Protein AF-A0A023D1S1-F1 (afdb_monomer_lite)

pLDDT: mean 92.59, std 8.21, range [49.88, 97.69]

Secondary structure (DSSP, 8-state):
-HHHHHHHHHHHHHHHHHHHHHHHHHHHHHHHHHHHHHH--HHHHHHHHHHHHHHHHHHHHHHHHHHHHHHHHHHHHHHHHHHHHHHHHHHHHHHHHHHHHHHHHHHHHHHHHHHHHHHHTT-

Foldseek 3Di:
DVVLVVQLVVLVVQLVVLVVQLVVLVVVLVVLVVVLVVVPDPVSVVVNVVCVVVSVVSNVVSVVSNVVSVVSSVVSVVVVVVVVVVVVVVVVVVVVVVVVVVVVVVVVVVVVVVVVVVVVVPD

Organism: NCBI:txid1231351

Radius of gyration: 33.93 Å; chains: 1; bounding box: 68×19×104 Å

Sequence (123 aa):
MAEARKRLAQAAAHEREADAAVTQATAAMQHEYDYALKCDDDGAVEAFGRWLPIGRKAILAARDVARQTALDRTVAQVAFMEAQAALEVVETLMAQQREEARREEERREQQRLDDLWRKGGKA

Structure (mmCIF, N/CA/C/O backbone):
data_AF-A0A023D1S1-F1
#
_entry.id   AF-A0A023D1S1-F1
#
loop_
_atom_site.group_PDB
_atom_site.id
_atom_site.type_symbol
_atom_site.label_atom_id
_atom_site.label_alt_id
_atom_site.label_comp_id
_atom_site.label_asym_id
_atom_site.label_entity_id
_atom_site.label_seq_id
_atom_site.pdbx_PDB_ins_code
_atom_site.Cartn_x
_atom_site.Cartn_y
_atom_site.Cartn_z
_atom_site.occupancy
_atom_site.B_iso_or_equiv
_atom_site.auth_seq_id
_atom_site.auth_comp_id
_atom_site.auth_asym_id
_atom_site.auth_atom_id
_atom_site.pdbx_PDB_model_num
ATOM 1 N N . MET A 1 1 ? -7.494 -7.764 12.925 1.00 83.06 1 MET A N 1
ATOM 2 C CA . MET A 1 1 ? -6.456 -6.719 13.088 1.00 83.06 1 MET A CA 1
ATOM 3 C C . MET A 1 1 ? -5.071 -7.123 12.591 1.00 83.06 1 MET A C 1
ATOM 5 O O . MET A 1 1 ? -4.585 -6.476 11.672 1.00 83.06 1 MET A O 1
ATOM 9 N N . ALA A 1 2 ? -4.441 -8.182 13.120 1.00 89.06 2 ALA A N 1
ATOM 10 C CA . ALA A 1 2 ? -3.103 -8.606 12.671 1.00 89.06 2 ALA A CA 1
ATOM 11 C C . ALA A 1 2 ? -3.034 -8.912 11.159 1.00 89.06 2 ALA A C 1
ATOM 13 O O . ALA A 1 2 ? -2.118 -8.463 10.477 1.00 89.06 2 ALA A O 1
ATOM 14 N N . GLU A 1 3 ? -4.051 -9.593 10.628 1.00 90.00 3 GLU A N 1
ATOM 15 C CA . GLU A 1 3 ? -4.148 -9.920 9.201 1.00 90.00 3 GLU A CA 1
ATOM 16 C C . GLU A 1 3 ? -4.306 -8.674 8.309 1.00 90.00 3 GLU A C 1
ATOM 18 O O . GLU A 1 3 ? -3.605 -8.536 7.312 1.00 90.00 3 GLU A O 1
ATOM 23 N N . ALA A 1 4 ? -5.158 -7.715 8.692 1.00 90.06 4 ALA A N 1
ATOM 24 C CA . ALA A 1 4 ? -5.330 -6.464 7.945 1.00 90.06 4 ALA A CA 1
ATOM 25 C C . ALA A 1 4 ? -4.038 -5.626 7.927 1.00 90.06 4 ALA A C 1
ATOM 27 O O . ALA A 1 4 ? -3.636 -5.114 6.885 1.00 90.06 4 ALA A O 1
ATOM 28 N N . ARG A 1 5 ? -3.326 -5.564 9.062 1.00 92.75 5 ARG A N 1
ATOM 29 C CA . ARG A 1 5 ? -2.014 -4.906 9.157 1.00 92.75 5 ARG A CA 1
ATOM 30 C C . ARG A 1 5 ? -0.970 -5.583 8.268 1.00 92.75 5 ARG A C 1
ATOM 32 O O . ARG A 1 5 ? -0.195 -4.895 7.609 1.00 92.75 5 ARG A O 1
ATOM 39 N N . LYS A 1 6 ? -0.950 -6.920 8.241 1.00 94.38 6 LYS A N 1
ATOM 40 C CA . LYS A 1 6 ? -0.050 -7.699 7.384 1.00 94.38 6 LYS A CA 1
ATOM 41 C C . LYS A 1 6 ? -0.306 -7.406 5.905 1.00 94.38 6 LYS A C 1
ATOM 43 O O . LYS A 1 6 ? 0.646 -7.128 5.184 1.00 94.38 6 LYS A O 1
ATOM 48 N N . ARG A 1 7 ? -1.571 -7.401 5.473 1.00 93.00 7 ARG A N 1
ATOM 49 C CA . ARG A 1 7 ? -1.948 -7.084 4.084 1.00 93.00 7 ARG A CA 1
ATOM 50 C C . ARG A 1 7 ? -1.555 -5.667 3.683 1.00 93.00 7 ARG A C 1
ATOM 52 O O . ARG A 1 7 ? -1.000 -5.485 2.607 1.00 93.00 7 ARG A O 1
ATOM 59 N N . LEU A 1 8 ? -1.765 -4.683 4.560 1.00 95.06 8 LEU A N 1
ATOM 60 C CA . LEU A 1 8 ? -1.324 -3.307 4.313 1.00 95.06 8 LEU A CA 1
ATOM 61 C C . LEU A 1 8 ? 0.202 -3.213 4.166 1.00 95.06 8 LEU A C 1
ATOM 63 O O . LEU A 1 8 ? 0.693 -2.547 3.259 1.00 95.06 8 LEU A O 1
ATOM 67 N N . ALA A 1 9 ? 0.958 -3.906 5.022 1.00 96.06 9 ALA A N 1
ATOM 68 C CA . ALA A 1 9 ? 2.416 -3.936 4.931 1.00 96.06 9 ALA A CA 1
ATOM 69 C C . ALA A 1 9 ? 2.906 -4.601 3.632 1.00 96.06 9 ALA A C 1
ATOM 71 O O . ALA A 1 9 ? 3.833 -4.096 3.005 1.00 96.06 9 ALA A O 1
ATOM 72 N N . GLN A 1 10 ? 2.269 -5.696 3.211 1.00 96.44 10 GLN A N 1
ATOM 73 C CA . GLN A 1 10 ? 2.575 -6.371 1.946 1.00 96.44 10 GLN A CA 1
ATOM 74 C C . GLN A 1 10 ? 2.265 -5.481 0.738 1.00 96.44 10 GLN A C 1
ATOM 76 O O . GLN A 1 10 ? 3.112 -5.330 -0.135 1.00 96.44 10 GLN A O 1
ATOM 81 N N . ALA A 1 11 ? 1.100 -4.830 0.717 1.00 95.31 11 ALA A N 1
ATOM 82 C CA . ALA A 1 11 ? 0.732 -3.920 -0.365 1.00 95.31 11 ALA A CA 1
ATOM 83 C C . ALA A 1 11 ? 1.698 -2.725 -0.466 1.00 95.31 11 ALA A C 1
ATOM 85 O O . ALA A 1 11 ? 2.106 -2.353 -1.561 1.00 95.31 11 ALA A O 1
ATOM 86 N N . ALA A 1 12 ? 2.137 -2.176 0.672 1.00 96.00 12 ALA A N 1
ATOM 87 C CA . ALA A 1 12 ? 3.149 -1.120 0.703 1.00 96.00 12 ALA A CA 1
ATOM 88 C C . ALA A 1 12 ? 4.539 -1.599 0.241 1.00 96.00 12 ALA A C 1
ATOM 90 O O . ALA A 1 12 ? 5.301 -0.817 -0.323 1.00 96.00 12 ALA A O 1
ATOM 91 N N . ALA A 1 13 ? 4.895 -2.865 0.482 1.00 97.00 13 ALA A N 1
ATOM 92 C CA . ALA A 1 13 ? 6.132 -3.438 -0.044 1.00 97.00 13 ALA A CA 1
ATOM 93 C C . ALA A 1 13 ? 6.067 -3.584 -1.573 1.00 97.00 13 ALA A C 1
ATOM 95 O O . ALA A 1 13 ? 6.977 -3.127 -2.258 1.00 97.00 13 ALA A O 1
ATOM 96 N N . HIS A 1 14 ? 4.964 -4.121 -2.103 1.00 94.44 14 HIS A N 1
ATOM 97 C CA . HIS A 1 14 ? 4.766 -4.270 -3.548 1.00 94.44 14 HIS A CA 1
ATOM 98 C C . HIS A 1 14 ? 4.739 -2.923 -4.285 1.00 94.44 14 HIS A C 1
ATOM 100 O O . HIS A 1 14 ? 5.300 -2.816 -5.369 1.00 94.44 14 HIS A O 1
ATOM 106 N N . GLU A 1 15 ? 4.135 -1.883 -3.700 1.00 96.44 15 GLU A N 1
ATOM 107 C CA . GLU A 1 15 ? 4.169 -0.525 -4.265 1.00 96.44 15 GLU A CA 1
ATOM 108 C C . GLU A 1 15 ? 5.609 -0.013 -4.409 1.00 96.44 15 GLU A C 1
ATOM 110 O O . GLU A 1 15 ? 6.002 0.444 -5.479 1.00 96.44 15 GLU A O 1
ATOM 115 N N . ARG A 1 16 ? 6.436 -0.174 -3.367 1.00 96.50 16 ARG A N 1
ATOM 116 C CA . ARG A 1 16 ? 7.851 0.230 -3.416 1.00 96.50 16 ARG A CA 1
ATOM 117 C C . ARG A 1 16 ? 8.644 -0.546 -4.460 1.00 96.50 16 ARG A C 1
ATOM 119 O O . ARG A 1 16 ? 9.499 0.032 -5.125 1.00 96.50 16 ARG A O 1
ATOM 126 N N . GLU A 1 17 ? 8.390 -1.845 -4.585 1.00 96.38 17 GLU A N 1
ATOM 127 C CA . GLU A 1 17 ? 9.024 -2.684 -5.606 1.00 96.38 17 GLU A CA 1
ATOM 128 C C . GLU A 1 17 ? 8.629 -2.237 -7.019 1.00 96.38 17 GLU A C 1
ATOM 130 O O . GLU A 1 17 ? 9.488 -2.142 -7.898 1.00 96.38 17 GLU A O 1
ATOM 135 N N . ALA A 1 18 ? 7.359 -1.888 -7.235 1.00 94.44 18 ALA A N 1
ATOM 136 C CA . ALA A 1 18 ? 6.879 -1.386 -8.517 1.00 94.44 18 ALA A CA 1
ATOM 137 C C . ALA A 1 18 ? 7.473 -0.008 -8.867 1.00 94.44 18 ALA A C 1
ATOM 139 O O . ALA A 1 18 ? 7.927 0.199 -9.995 1.00 94.44 18 ALA A O 1
ATOM 140 N N . ASP A 1 19 ? 7.561 0.911 -7.903 1.00 95.81 19 ASP A N 1
ATOM 141 C CA . ASP A 1 19 ? 8.213 2.215 -8.087 1.00 95.81 19 ASP A CA 1
ATOM 142 C C . ASP A 1 19 ? 9.717 2.073 -8.380 1.00 95.81 19 ASP A C 1
ATOM 144 O O . ASP A 1 19 ? 10.277 2.763 -9.246 1.00 95.81 19 ASP A O 1
ATOM 148 N N . ALA A 1 20 ? 10.383 1.135 -7.701 1.00 96.75 20 ALA A N 1
ATOM 149 C CA . ALA A 1 20 ? 11.772 0.791 -7.980 1.00 96.75 20 ALA A CA 1
ATOM 150 C C . ALA A 1 20 ? 11.937 0.233 -9.403 1.00 96.75 20 ALA A C 1
ATOM 152 O O . ALA A 1 20 ? 12.872 0.629 -10.102 1.00 96.75 20 ALA A O 1
ATOM 153 N N . ALA A 1 21 ? 11.010 -0.605 -9.875 1.00 95.75 21 ALA A N 1
ATOM 154 C CA . ALA A 1 21 ? 11.025 -1.120 -11.242 1.00 95.75 21 ALA A CA 1
ATOM 155 C C . ALA A 1 21 ? 10.855 -0.005 -12.292 1.00 95.75 21 ALA A C 1
ATOM 157 O O . ALA A 1 21 ? 11.556 -0.005 -13.305 1.00 95.75 21 ALA A O 1
ATOM 158 N N . VAL A 1 22 ? 9.991 0.990 -12.045 1.00 96.88 22 VAL A N 1
ATOM 159 C CA . VAL A 1 22 ? 9.865 2.176 -12.918 1.00 96.88 22 VAL A CA 1
ATOM 160 C C . VAL A 1 22 ? 11.176 2.959 -12.964 1.00 96.88 22 VAL A C 1
ATOM 162 O O . VAL A 1 22 ? 11.627 3.358 -14.044 1.00 96.88 22 VAL A O 1
ATOM 165 N N . THR A 1 23 ? 11.802 3.160 -11.805 1.00 97.31 23 THR A N 1
ATOM 166 C CA . THR A 1 23 ? 13.089 3.858 -11.693 1.00 97.31 23 THR A CA 1
ATOM 167 C C . THR A 1 23 ? 14.179 3.112 -12.459 1.00 97.31 23 THR A C 1
ATOM 169 O O . THR A 1 23 ? 14.890 3.718 -13.259 1.00 97.31 23 THR A O 1
ATOM 172 N N . GLN A 1 24 ? 14.262 1.791 -12.292 1.00 96.19 24 GLN A N 1
ATOM 173 C CA . GLN A 1 24 ? 15.227 0.942 -12.986 1.00 96.19 24 GLN A CA 1
ATOM 174 C C . GLN A 1 24 ? 15.018 0.958 -14.506 1.00 96.19 24 GLN A C 1
ATOM 176 O O . GLN A 1 24 ? 15.980 1.136 -15.249 1.00 96.19 24 GLN A O 1
ATOM 181 N N . ALA A 1 25 ? 13.776 0.822 -14.981 1.00 94.06 25 ALA A N 1
ATOM 182 C CA . ALA A 1 25 ? 13.464 0.860 -16.410 1.00 94.06 25 ALA A CA 1
ATOM 183 C C . ALA A 1 25 ? 13.800 2.224 -17.037 1.00 94.06 25 ALA A C 1
ATOM 185 O O . ALA A 1 25 ? 14.315 2.295 -18.153 1.00 94.06 25 ALA A O 1
ATOM 186 N N . THR A 1 26 ? 13.555 3.311 -16.300 1.00 96.06 26 THR A N 1
ATOM 187 C CA . THR A 1 26 ? 13.901 4.672 -16.734 1.00 96.06 26 THR A CA 1
ATOM 188 C C . THR A 1 26 ? 15.417 4.869 -16.777 1.00 96.06 26 THR A C 1
ATOM 190 O O . THR A 1 26 ? 15.936 5.395 -17.759 1.00 96.06 26 THR A O 1
ATOM 193 N N . ALA A 1 27 ? 16.139 4.396 -15.757 1.00 96.12 27 ALA A N 1
ATOM 194 C CA . ALA A 1 27 ? 17.597 4.455 -15.708 1.00 96.12 27 ALA A CA 1
ATOM 195 C C . ALA A 1 27 ? 18.246 3.639 -16.835 1.00 96.12 27 ALA A C 1
ATOM 197 O O . ALA A 1 27 ? 19.183 4.119 -17.465 1.00 96.12 27 ALA A O 1
ATOM 198 N N . ALA A 1 28 ? 17.718 2.450 -17.141 1.00 93.69 28 ALA A N 1
ATOM 199 C CA . ALA A 1 28 ? 18.175 1.647 -18.272 1.00 93.69 28 ALA A CA 1
ATOM 200 C C . ALA A 1 28 ? 17.982 2.393 -19.600 1.00 93.69 28 ALA A C 1
ATOM 202 O O . ALA A 1 28 ? 18.901 2.471 -20.405 1.00 93.69 28 ALA A O 1
ATOM 203 N N . MET A 1 29 ? 16.822 3.020 -19.810 1.00 94.44 29 MET A N 1
ATOM 204 C CA . MET A 1 29 ? 16.578 3.807 -21.020 1.00 94.44 29 MET A CA 1
ATOM 205 C C . MET A 1 29 ? 17.505 5.022 -21.144 1.00 94.44 29 MET A C 1
ATOM 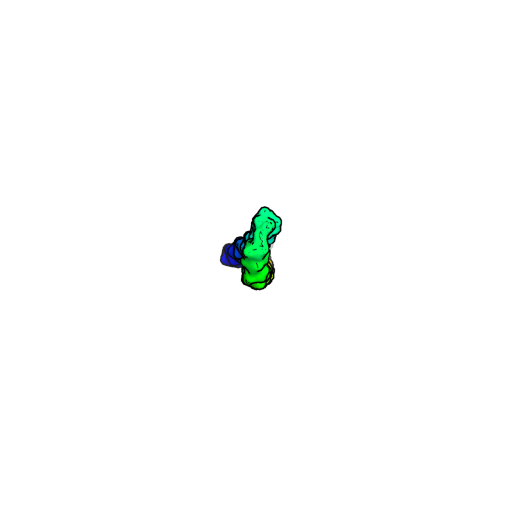207 O O . MET A 1 29 ? 17.953 5.325 -22.249 1.00 94.44 29 MET A O 1
ATOM 211 N N . GLN A 1 30 ? 17.820 5.687 -20.031 1.00 95.31 30 GLN A N 1
ATOM 212 C CA . GLN A 1 30 ? 18.801 6.772 -20.021 1.00 95.31 30 GLN A CA 1
ATOM 213 C C . GLN A 1 30 ? 20.212 6.261 -20.331 1.00 95.31 30 GLN A C 1
ATOM 215 O O . GLN A 1 30 ? 20.921 6.878 -21.117 1.00 95.31 30 GLN A O 1
ATOM 220 N N . HIS A 1 31 ? 20.602 5.120 -19.759 1.00 93.88 31 HIS A N 1
ATOM 221 C CA . HIS A 1 31 ? 21.893 4.492 -20.025 1.00 93.88 31 HIS A CA 1
ATOM 222 C C . HIS A 1 31 ? 22.075 4.173 -21.514 1.00 93.88 31 HIS A C 1
ATOM 224 O O . HIS A 1 31 ? 23.090 4.549 -22.094 1.00 93.88 31 HIS A O 1
ATOM 230 N N . GLU A 1 32 ? 21.082 3.538 -22.145 1.00 92.94 32 GLU A N 1
ATOM 231 C CA . GLU A 1 32 ? 21.138 3.210 -23.576 1.00 92.94 32 GLU A CA 1
ATOM 232 C C . GLU A 1 32 ? 21.198 4.467 -24.457 1.00 92.94 32 GLU A C 1
ATOM 234 O O . GLU A 1 32 ? 21.928 4.500 -25.448 1.00 92.94 32 GLU A O 1
ATOM 239 N N . TYR A 1 33 ? 20.476 5.525 -24.077 1.00 92.75 33 TYR A N 1
ATOM 240 C CA . TYR A 1 33 ? 20.545 6.816 -24.759 1.00 92.75 33 TYR A CA 1
ATOM 241 C C . TYR A 1 33 ? 21.945 7.439 -24.656 1.00 92.75 33 TYR A C 1
ATOM 243 O O . TYR A 1 33 ? 22.528 7.835 -25.666 1.00 92.75 33 TYR A O 1
ATOM 251 N N . ASP A 1 34 ? 22.507 7.492 -23.446 1.00 93.81 34 ASP A N 1
ATOM 252 C CA . ASP A 1 34 ? 23.834 8.058 -23.202 1.00 93.81 34 ASP A CA 1
ATOM 253 C C . ASP A 1 34 ? 24.928 7.251 -23.911 1.00 93.81 34 ASP A C 1
ATOM 255 O O . ASP A 1 34 ? 25.916 7.823 -24.372 1.00 93.81 34 ASP A O 1
ATOM 259 N N . TYR A 1 35 ? 24.771 5.927 -23.989 1.00 91.69 35 TYR A N 1
ATOM 260 C CA . TYR A 1 35 ? 25.684 5.047 -24.709 1.00 91.69 35 TYR A CA 1
ATOM 261 C C . TYR A 1 35 ? 25.665 5.343 -26.211 1.00 91.69 35 TYR A C 1
ATOM 263 O O . TYR A 1 35 ? 26.716 5.621 -26.787 1.00 91.69 35 TYR A O 1
ATOM 271 N N . ALA A 1 36 ? 24.477 5.379 -26.823 1.00 91.00 36 ALA A N 1
ATOM 272 C CA . ALA A 1 36 ? 24.332 5.692 -28.242 1.00 91.00 36 ALA A CA 1
ATOM 273 C C . ALA A 1 36 ? 24.905 7.074 -28.594 1.00 91.00 36 ALA A C 1
ATOM 275 O O . ALA A 1 36 ? 25.573 7.220 -29.614 1.00 91.00 36 ALA A O 1
ATOM 276 N N . LEU A 1 37 ? 24.711 8.069 -27.720 1.00 90.44 37 LEU A N 1
ATOM 277 C CA . LEU A 1 37 ? 25.246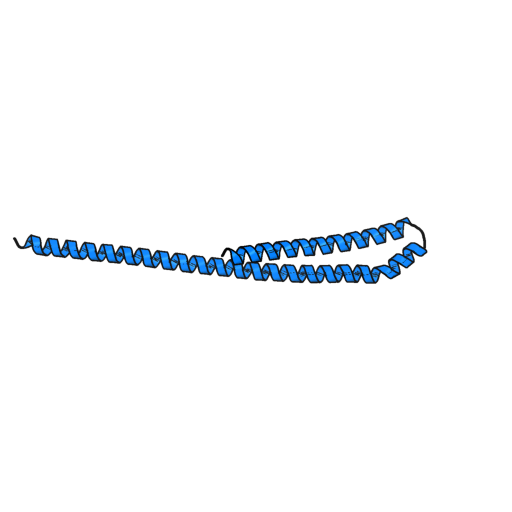 9.418 -27.908 1.00 90.44 37 LEU A CA 1
ATOM 278 C C . LEU A 1 37 ? 26.782 9.473 -27.818 1.00 90.44 37 LEU A C 1
ATOM 280 O O . LEU A 1 37 ? 27.406 10.276 -28.503 1.00 90.44 37 LEU A O 1
ATOM 284 N N . LYS A 1 38 ? 27.400 8.647 -26.964 1.00 92.19 38 LYS A N 1
ATOM 285 C CA . LYS A 1 38 ? 28.860 8.627 -26.753 1.00 92.19 38 LYS A CA 1
ATOM 286 C C . LYS A 1 38 ? 29.623 7.840 -27.812 1.00 92.19 38 LYS A C 1
ATOM 288 O O . LYS A 1 38 ? 30.811 8.093 -27.988 1.00 92.19 38 LYS A O 1
ATOM 293 N N . CYS A 1 39 ? 28.982 6.866 -28.454 1.00 87.31 39 CYS A N 1
ATOM 294 C CA . CYS A 1 39 ? 29.640 6.017 -29.442 1.00 87.31 39 CYS A CA 1
ATOM 295 C C . CYS A 1 39 ? 29.951 6.737 -30.760 1.00 87.31 39 CYS A C 1
ATOM 297 O O . CYS A 1 39 ? 30.830 6.255 -31.465 1.00 87.31 39 CYS A O 1
ATOM 299 N N . ASP A 1 40 ? 29.272 7.854 -31.068 1.00 77.19 40 ASP A N 1
ATOM 300 C CA . ASP A 1 40 ? 29.421 8.620 -32.326 1.00 77.19 40 ASP A CA 1
ATOM 301 C C . ASP A 1 40 ? 29.455 7.709 -33.575 1.00 77.19 40 ASP A C 1
ATOM 303 O O . ASP A 1 40 ? 30.183 7.932 -34.538 1.00 77.19 40 ASP A O 1
ATOM 307 N N . ASP A 1 41 ? 28.688 6.617 -33.500 1.00 88.44 41 ASP A N 1
ATOM 308 C CA . ASP A 1 41 ? 28.572 5.568 -34.506 1.00 88.44 41 ASP A CA 1
ATOM 309 C C . ASP A 1 41 ? 27.100 5.453 -34.902 1.00 88.44 41 ASP A C 1
ATOM 311 O O . ASP A 1 41 ? 26.232 5.184 -34.060 1.00 88.44 41 ASP A O 1
ATOM 315 N N . ASP A 1 42 ? 26.822 5.622 -36.193 1.00 88.75 42 ASP A N 1
ATOM 316 C CA . ASP A 1 42 ? 25.483 5.495 -36.768 1.00 88.75 42 ASP A CA 1
ATOM 317 C C . ASP A 1 42 ? 24.859 4.127 -36.440 1.00 88.75 42 ASP A C 1
ATOM 319 O O . ASP A 1 42 ? 23.652 4.027 -36.200 1.00 88.75 42 ASP A O 1
ATOM 323 N N . GLY A 1 43 ? 25.679 3.072 -36.328 1.00 90.81 43 GLY A N 1
ATOM 324 C CA . GLY A 1 43 ? 25.230 1.739 -35.930 1.00 90.81 43 GLY A CA 1
ATOM 325 C C . GLY A 1 43 ? 24.633 1.695 -34.519 1.00 90.81 43 GLY A C 1
ATOM 326 O O . GLY A 1 43 ? 23.590 1.062 -34.304 1.00 90.81 43 GLY A O 1
ATOM 327 N N . ALA A 1 44 ? 25.243 2.401 -33.564 1.00 89.12 44 ALA A N 1
ATOM 328 C CA . ALA A 1 44 ? 24.755 2.509 -32.190 1.00 89.12 44 ALA A CA 1
ATOM 329 C C . ALA A 1 44 ? 23.452 3.322 -32.111 1.00 89.12 44 ALA A C 1
ATOM 331 O O . ALA A 1 44 ? 22.516 2.934 -31.403 1.00 89.12 44 ALA A O 1
ATOM 332 N N . VAL A 1 45 ? 23.348 4.403 -32.890 1.00 89.94 45 VAL A N 1
ATOM 333 C CA . VAL A 1 45 ? 22.134 5.232 -32.976 1.00 89.94 45 VAL A CA 1
ATOM 334 C C . VAL A 1 45 ? 20.970 4.449 -33.591 1.00 89.94 45 VAL A C 1
ATOM 336 O O . VAL A 1 45 ? 19.860 4.464 -33.052 1.00 89.94 45 VAL A O 1
ATOM 339 N N . GLU A 1 46 ? 21.202 3.702 -34.672 1.00 93.19 46 GLU A N 1
ATOM 340 C CA . GLU A 1 46 ? 20.178 2.839 -35.269 1.00 93.19 46 GLU A CA 1
ATOM 341 C C . GLU A 1 46 ? 19.747 1.704 -34.333 1.00 93.19 46 GLU A C 1
ATOM 343 O O . GLU A 1 46 ? 18.558 1.376 -34.246 1.00 93.19 46 GLU A O 1
ATOM 348 N N . ALA A 1 47 ? 20.698 1.079 -33.631 1.00 92.50 47 ALA A N 1
ATOM 349 C CA . ALA A 1 47 ? 20.403 0.043 -32.646 1.00 92.50 47 ALA A CA 1
ATOM 350 C C . ALA A 1 47 ? 19.520 0.590 -31.514 1.00 92.50 47 ALA A C 1
ATOM 352 O O . ALA A 1 47 ? 18.493 -0.019 -31.193 1.00 92.50 47 ALA A O 1
ATOM 353 N N . PHE A 1 48 ? 19.846 1.773 -30.985 1.00 93.06 48 PHE A N 1
ATOM 354 C CA . PHE A 1 48 ? 19.012 2.465 -30.006 1.00 93.06 48 PHE A CA 1
ATOM 355 C C . PHE A 1 48 ? 17.629 2.804 -30.571 1.00 93.06 48 PHE A C 1
ATOM 357 O O . PHE A 1 48 ? 16.619 2.544 -29.918 1.00 93.06 48 PHE A O 1
ATOM 364 N N . GLY A 1 49 ? 17.548 3.302 -31.808 1.00 92.69 49 GLY A N 1
ATOM 365 C CA . GLY A 1 49 ? 16.281 3.584 -32.485 1.00 92.69 49 GLY A CA 1
ATOM 366 C C . GLY A 1 49 ? 15.378 2.351 -32.607 1.00 92.69 49 GLY A C 1
ATOM 367 O O . GLY A 1 49 ? 14.173 2.441 -32.361 1.00 92.69 49 GLY A O 1
ATOM 368 N N . ARG A 1 50 ? 15.956 1.178 -32.907 1.00 94.62 50 ARG A N 1
ATOM 369 C CA . ARG A 1 50 ? 15.240 -0.112 -32.933 1.00 94.62 50 ARG A CA 1
ATOM 370 C C . ARG A 1 50 ? 14.799 -0.572 -31.541 1.00 94.62 50 ARG A C 1
ATOM 372 O O . ARG A 1 50 ? 13.726 -1.162 -31.409 1.00 94.62 50 ARG A O 1
ATOM 379 N N . TRP A 1 51 ? 15.596 -0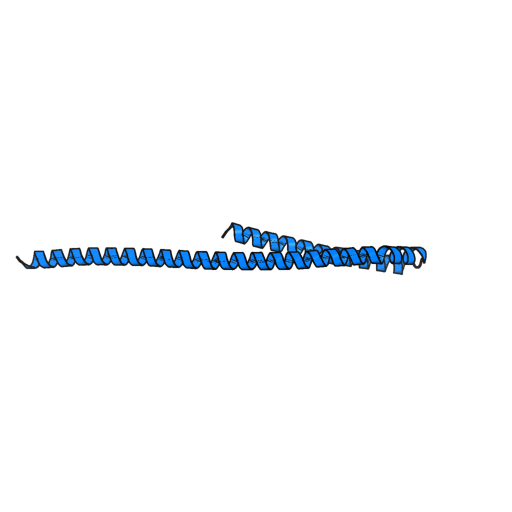.304 -30.510 1.00 94.12 51 TRP A N 1
ATOM 380 C CA . TRP A 1 51 ? 15.301 -0.689 -29.127 1.00 94.12 51 TRP A CA 1
ATOM 381 C C . TRP A 1 51 ? 14.299 0.249 -28.428 1.00 94.12 51 TRP A C 1
ATOM 383 O O . TRP A 1 51 ? 13.496 -0.199 -27.608 1.00 94.12 51 TRP A O 1
ATOM 393 N N . LEU A 1 52 ? 14.275 1.536 -28.783 1.00 94.62 52 LEU A N 1
ATOM 394 C CA . LEU A 1 52 ? 13.482 2.586 -28.134 1.00 94.62 52 LEU A CA 1
ATOM 395 C C . LEU A 1 52 ? 11.989 2.240 -27.941 1.00 94.62 52 LEU A C 1
ATOM 397 O O . LEU A 1 52 ? 11.460 2.490 -26.852 1.00 94.62 52 LEU A O 1
ATOM 401 N N . PRO A 1 53 ? 11.270 1.649 -28.920 1.00 96.19 53 PRO A N 1
ATOM 402 C CA . PRO A 1 53 ? 9.882 1.238 -28.716 1.00 96.19 53 PRO A CA 1
ATOM 403 C C . PRO A 1 53 ? 9.725 0.161 -27.635 1.00 96.19 53 PRO A C 1
ATOM 405 O O . PRO A 1 53 ? 8.724 0.158 -26.919 1.00 96.19 53 PRO A O 1
ATOM 408 N N . ILE A 1 54 ? 10.701 -0.743 -27.502 1.00 94.44 54 ILE A N 1
ATOM 409 C CA . ILE A 1 54 ? 10.720 -1.807 -26.490 1.00 94.44 54 ILE A CA 1
ATOM 410 C C . ILE A 1 54 ? 10.955 -1.189 -25.109 1.00 94.44 54 ILE A C 1
ATOM 412 O O . ILE A 1 54 ? 10.172 -1.440 -24.194 1.00 94.44 54 ILE A O 1
ATOM 416 N N . GLY A 1 55 ? 11.956 -0.310 -24.983 1.00 93.94 55 GLY A N 1
ATOM 417 C CA . GLY A 1 55 ? 12.236 0.417 -23.740 1.00 93.94 55 GLY A CA 1
ATOM 418 C C . GLY A 1 55 ? 11.036 1.241 -23.258 1.00 93.94 55 GLY A C 1
ATOM 419 O O . GLY A 1 55 ? 10.631 1.149 -22.100 1.00 93.94 55 GLY A O 1
ATOM 420 N N . ARG A 1 56 ? 10.369 1.965 -24.168 1.00 96.25 56 ARG A N 1
ATOM 421 C CA . ARG A 1 56 ? 9.141 2.719 -23.848 1.00 96.25 56 ARG A CA 1
ATOM 422 C C . ARG A 1 56 ? 8.004 1.817 -23.375 1.00 96.25 56 ARG A C 1
ATOM 424 O O . ARG A 1 56 ? 7.331 2.159 -22.405 1.00 96.25 56 ARG A O 1
ATOM 431 N N . LYS A 1 57 ? 7.791 0.669 -24.027 1.00 96.12 57 LYS A N 1
ATOM 432 C CA . LYS A 1 57 ? 6.786 -0.315 -23.592 1.00 96.12 57 LYS A CA 1
ATOM 433 C C . LYS A 1 57 ? 7.097 -0.862 -22.200 1.00 96.12 57 LYS A C 1
ATOM 435 O O . LYS A 1 57 ? 6.178 -0.980 -21.399 1.00 96.12 57 LYS A O 1
ATOM 440 N N . ALA A 1 58 ? 8.365 -1.137 -21.894 1.00 93.56 58 ALA A N 1
ATOM 441 C CA . ALA A 1 58 ? 8.778 -1.604 -20.572 1.00 93.56 58 ALA A CA 1
ATOM 442 C C . ALA A 1 58 ? 8.496 -0.562 -19.475 1.00 93.56 58 ALA A C 1
ATOM 444 O O . ALA A 1 58 ? 7.938 -0.906 -18.436 1.00 93.56 58 ALA A O 1
ATOM 445 N N . ILE A 1 59 ? 8.792 0.721 -19.724 1.00 96.19 59 ILE A N 1
ATOM 446 C CA . ILE A 1 59 ? 8.479 1.810 -18.781 1.00 96.19 59 ILE A CA 1
ATOM 447 C C . ILE A 1 59 ? 6.967 1.955 -18.581 1.00 96.19 59 ILE A C 1
ATOM 449 O O . ILE A 1 59 ? 6.513 2.129 -17.452 1.00 96.19 59 ILE A O 1
ATOM 453 N N . LEU A 1 60 ? 6.177 1.894 -19.658 1.00 97.31 60 LEU A N 1
ATOM 454 C CA . LEU A 1 60 ? 4.717 1.969 -19.560 1.00 97.31 60 LEU A CA 1
ATOM 455 C C . LEU A 1 60 ? 4.151 0.799 -18.749 1.00 97.31 60 LEU A C 1
ATOM 457 O O . LEU A 1 60 ? 3.377 1.034 -17.828 1.00 97.31 60 LEU A O 1
ATOM 461 N N . ALA A 1 61 ? 4.605 -0.427 -19.018 1.00 95.88 61 ALA A N 1
ATOM 462 C CA . ALA A 1 61 ? 4.197 -1.604 -18.258 1.00 95.88 61 ALA A CA 1
ATOM 463 C C . ALA A 1 61 ? 4.559 -1.477 -16.769 1.00 95.88 61 ALA A C 1
ATOM 465 O O . ALA A 1 61 ? 3.714 -1.720 -15.912 1.00 95.88 61 ALA A O 1
ATOM 466 N N . ALA A 1 62 ? 5.777 -1.024 -16.448 1.00 94.88 62 ALA A N 1
ATOM 467 C CA . ALA A 1 62 ? 6.187 -0.787 -15.064 1.00 94.88 62 ALA A CA 1
ATOM 468 C C . ALA A 1 62 ? 5.309 0.276 -14.376 1.00 94.88 62 ALA A C 1
ATOM 470 O O . ALA A 1 62 ? 4.920 0.107 -13.224 1.00 94.88 62 ALA A O 1
ATOM 471 N N . ARG A 1 63 ? 4.940 1.350 -15.088 1.00 96.88 63 ARG A N 1
ATOM 472 C CA . ARG A 1 63 ? 4.048 2.400 -14.564 1.00 96.88 63 ARG A CA 1
ATOM 473 C C . ARG A 1 63 ? 2.626 1.909 -14.332 1.00 96.88 63 ARG A C 1
ATOM 475 O O . ARG A 1 63 ? 1.994 2.341 -13.371 1.00 96.88 63 ARG A O 1
ATOM 482 N N . ASP A 1 64 ? 2.111 1.048 -15.201 1.00 97.69 64 ASP A N 1
ATOM 483 C CA . ASP A 1 64 ? 0.785 0.465 -15.014 1.00 97.69 64 ASP A CA 1
ATOM 484 C C . ASP A 1 64 ? 0.767 -0.476 -13.802 1.00 97.69 64 ASP A C 1
ATOM 486 O O . ASP A 1 64 ? -0.166 -0.408 -13.002 1.00 97.69 64 ASP A O 1
ATOM 490 N N . VAL A 1 65 ? 1.833 -1.260 -13.593 1.00 96.44 65 VAL A N 1
ATOM 491 C CA . VAL A 1 65 ? 2.009 -2.056 -12.366 1.00 96.44 65 VAL A CA 1
ATOM 492 C C . VAL A 1 65 ? 2.074 -1.153 -11.134 1.00 96.44 65 VAL A C 1
ATOM 494 O O . VAL A 1 65 ? 1.328 -1.391 -10.191 1.00 96.44 65 VAL A O 1
ATOM 497 N N . ALA A 1 66 ? 2.875 -0.081 -11.159 1.00 96.19 66 ALA A N 1
ATOM 498 C CA . ALA A 1 66 ? 2.973 0.868 -10.045 1.00 96.19 66 ALA A CA 1
ATOM 499 C C . ALA A 1 66 ? 1.617 1.504 -9.699 1.00 96.19 66 ALA A C 1
ATOM 501 O O . ALA A 1 66 ? 1.228 1.581 -8.531 1.00 96.19 66 ALA A O 1
ATOM 502 N N . ARG A 1 67 ? 0.838 1.890 -10.720 1.00 97.19 67 ARG A N 1
ATOM 503 C CA . ARG A 1 67 ? -0.523 2.407 -10.530 1.00 97.19 67 ARG A CA 1
ATOM 504 C C . ARG A 1 67 ? -1.427 1.364 -9.878 1.00 97.19 67 ARG A C 1
ATOM 506 O O . ARG A 1 67 ? -2.169 1.706 -8.960 1.00 97.19 67 ARG A O 1
ATOM 513 N N . GLN A 1 68 ? -1.364 0.114 -10.331 1.00 97.00 68 GLN A N 1
ATOM 514 C CA . GLN A 1 68 ? -2.167 -0.961 -9.757 1.00 97.00 68 GLN A CA 1
ATOM 515 C C . GLN A 1 68 ? -1.791 -1.218 -8.293 1.00 97.00 68 GLN A C 1
ATOM 517 O O . GLN A 1 68 ? -2.669 -1.248 -7.435 1.00 97.00 68 GLN A O 1
ATOM 522 N N . THR A 1 69 ? -0.500 -1.307 -7.972 1.00 95.31 69 THR A N 1
ATOM 523 C CA . THR A 1 69 ? -0.045 -1.534 -6.593 1.00 95.31 69 THR A CA 1
ATOM 524 C C . THR A 1 69 ? -0.392 -0.377 -5.654 1.00 95.31 69 THR A C 1
ATOM 526 O O . THR A 1 69 ? -0.705 -0.609 -4.486 1.00 95.31 69 THR A O 1
ATOM 529 N N . ALA A 1 70 ? -0.420 0.863 -6.153 1.00 95.50 70 ALA A N 1
ATOM 530 C CA . ALA A 1 70 ? -0.874 2.022 -5.381 1.00 95.50 70 ALA A CA 1
ATOM 531 C C . ALA A 1 70 ? -2.383 1.956 -5.060 1.00 95.50 70 ALA A C 1
ATOM 533 O O . ALA A 1 70 ? -2.818 2.309 -3.954 1.00 95.50 70 ALA A O 1
ATOM 534 N N . LEU A 1 71 ? -3.198 1.463 -6.003 1.00 97.00 71 LEU A N 1
ATOM 535 C CA . LEU A 1 71 ? -4.619 1.194 -5.764 1.00 97.00 71 LEU A CA 1
ATOM 536 C C . LEU A 1 71 ? -4.797 0.076 -4.732 1.00 97.00 71 LEU A C 1
ATOM 538 O O . LEU A 1 71 ? -5.546 0.253 -3.772 1.00 97.00 71 LEU A O 1
ATOM 542 N N . ASP A 1 72 ? -4.057 -1.024 -4.868 1.00 95.12 72 ASP A N 1
ATOM 543 C CA . ASP A 1 72 ? -4.113 -2.157 -3.939 1.00 95.12 72 ASP A CA 1
ATOM 544 C C . ASP A 1 72 ? -3.735 -1.733 -2.509 1.00 95.12 72 ASP A C 1
ATOM 546 O O . ASP A 1 72 ? -4.402 -2.111 -1.541 1.00 95.12 72 ASP A O 1
ATOM 550 N N . ARG A 1 73 ? -2.715 -0.874 -2.359 1.00 96.88 73 ARG A N 1
ATOM 551 C CA . ARG A 1 73 ? -2.349 -0.265 -1.070 1.00 96.88 73 ARG A CA 1
ATOM 552 C C . ARG A 1 73 ? -3.487 0.562 -0.493 1.00 96.88 73 ARG A C 1
ATOM 554 O O . ARG A 1 73 ? -3.764 0.465 0.702 1.00 96.88 73 ARG A O 1
ATOM 561 N N . THR A 1 74 ? -4.148 1.363 -1.323 1.00 97.12 74 THR A N 1
ATOM 562 C CA . THR A 1 74 ? -5.280 2.193 -0.893 1.00 97.12 74 THR A CA 1
ATOM 563 C C . THR A 1 74 ? -6.436 1.323 -0.402 1.00 97.12 74 THR A C 1
ATOM 565 O O . THR A 1 74 ? -6.968 1.567 0.679 1.00 97.12 74 THR A O 1
ATOM 568 N N . VAL A 1 75 ? -6.769 0.251 -1.125 1.00 96.50 75 VAL A N 1
ATOM 569 C CA . VAL A 1 75 ? -7.790 -0.721 -0.701 1.00 96.50 75 VAL A CA 1
ATOM 570 C C . VAL A 1 75 ? -7.405 -1.383 0.625 1.00 96.50 75 VAL A C 1
ATOM 572 O O . VAL A 1 75 ? -8.220 -1.449 1.547 1.00 96.50 75 VAL A O 1
ATOM 575 N N . ALA A 1 76 ? -6.153 -1.828 0.767 1.00 95.06 76 ALA A N 1
ATOM 576 C CA . ALA A 1 76 ? -5.667 -2.429 2.007 1.00 95.06 76 ALA A CA 1
ATOM 577 C C . ALA A 1 76 ? -5.692 -1.441 3.189 1.00 95.06 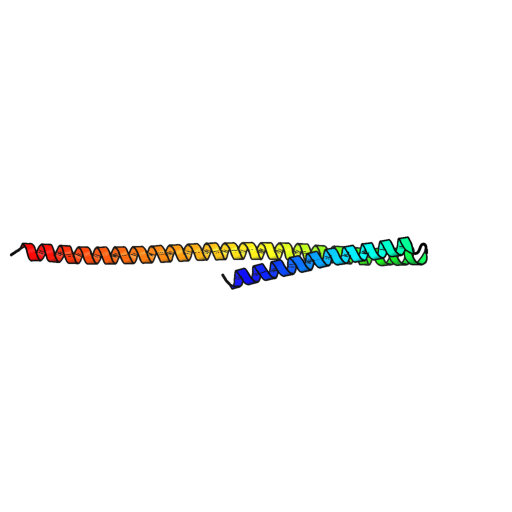76 ALA A C 1
ATOM 579 O O . ALA A 1 76 ? -5.958 -1.842 4.324 1.00 95.06 76 ALA A O 1
ATOM 580 N N . GLN A 1 77 ? -5.444 -0.154 2.931 1.00 96.25 77 GLN A N 1
ATOM 581 C CA . GLN A 1 77 ? -5.503 0.905 3.936 1.00 96.25 77 GLN A CA 1
ATOM 582 C C . GLN A 1 77 ? -6.936 1.126 4.427 1.00 96.25 77 GLN A C 1
ATOM 584 O O . GLN A 1 77 ? -7.151 1.180 5.637 1.00 96.25 77 GLN A O 1
ATOM 589 N N . VAL A 1 78 ? -7.911 1.193 3.515 1.00 96.94 78 VAL A N 1
ATOM 590 C CA . VAL A 1 78 ? -9.335 1.311 3.868 1.00 96.94 78 VAL A CA 1
ATOM 591 C C . VAL A 1 78 ? -9.775 0.120 4.716 1.00 96.94 78 VAL A C 1
ATOM 593 O O . VAL A 1 78 ? -10.289 0.310 5.815 1.00 96.94 78 VAL A O 1
ATOM 596 N N . ALA A 1 79 ? -9.470 -1.105 4.280 1.00 94.19 79 ALA A N 1
ATOM 597 C CA . ALA A 1 79 ? -9.818 -2.312 5.030 1.00 94.19 79 ALA A CA 1
ATOM 598 C C . ALA A 1 79 ? -9.182 -2.346 6.435 1.00 94.19 79 ALA A C 1
ATOM 600 O O . ALA A 1 79 ? -9.778 -2.848 7.391 1.00 94.19 79 ALA A O 1
ATOM 601 N N . PHE A 1 80 ? -7.963 -1.815 6.589 1.00 95.62 80 PHE A N 1
ATOM 602 C CA . PHE A 1 80 ? -7.325 -1.689 7.898 1.00 95.62 80 PHE A CA 1
ATOM 603 C C . PHE A 1 80 ? -8.048 -0.678 8.801 1.00 95.62 80 PHE A C 1
ATOM 605 O O . PHE A 1 80 ? -8.278 -0.983 9.971 1.00 95.62 80 PHE A O 1
ATOM 612 N N . MET A 1 81 ? -8.445 0.478 8.263 1.00 96.25 81 MET A N 1
ATOM 613 C CA . MET A 1 81 ? -9.204 1.491 9.006 1.00 96.25 81 MET A CA 1
ATOM 614 C C . MET A 1 81 ? -10.581 0.974 9.438 1.00 96.25 81 MET A C 1
ATOM 616 O O . MET A 1 81 ? -10.980 1.172 10.582 1.00 96.25 81 MET A O 1
ATOM 620 N N . GLU A 1 82 ? -11.283 0.254 8.563 1.00 95.62 82 GLU A N 1
ATOM 621 C CA . GLU A 1 82 ? -12.562 -0.382 8.901 1.00 95.62 82 GLU A CA 1
ATOM 622 C C . GLU A 1 82 ? -12.399 -1.415 10.020 1.00 95.62 82 GLU A C 1
ATOM 624 O O . GLU A 1 82 ? -13.179 -1.438 10.971 1.00 95.62 82 GLU A O 1
ATOM 629 N N . ALA A 1 83 ? -11.347 -2.237 9.957 1.00 94.88 83 ALA A N 1
ATOM 630 C CA . ALA A 1 83 ? -11.052 -3.204 11.008 1.00 94.88 83 ALA A CA 1
ATOM 631 C C . ALA A 1 83 ? -10.719 -2.528 12.352 1.00 94.88 83 ALA A C 1
ATOM 633 O O . ALA A 1 83 ? -11.077 -3.067 13.400 1.00 94.88 83 ALA A O 1
ATOM 634 N N . GLN A 1 84 ? -10.053 -1.366 12.331 1.00 95.69 84 GLN A N 1
ATOM 635 C CA . GLN A 1 84 ? -9.803 -0.558 13.529 1.00 95.69 84 GLN A CA 1
ATOM 636 C C . GLN A 1 84 ? -11.103 -0.032 14.130 1.00 95.69 84 GLN A C 1
ATOM 638 O O . GLN A 1 84 ? -11.345 -0.246 15.315 1.00 95.69 84 GLN A O 1
ATOM 643 N N . ALA A 1 85 ? -11.948 0.592 13.311 1.00 96.38 85 ALA A N 1
ATOM 644 C CA . ALA A 1 85 ? -13.224 1.134 13.762 1.00 96.38 85 ALA A CA 1
ATOM 645 C C . ALA A 1 85 ? -14.133 0.034 14.333 1.00 96.38 85 ALA A C 1
ATOM 647 O O . ALA A 1 85 ? -14.725 0.198 15.396 1.00 96.38 85 ALA A O 1
ATOM 648 N N . ALA A 1 86 ? -14.198 -1.126 13.674 1.00 95.25 86 ALA A N 1
ATOM 649 C CA . ALA A 1 86 ? -14.965 -2.265 14.168 1.00 95.25 86 ALA A CA 1
ATOM 650 C C . ALA A 1 86 ? -14.452 -2.770 15.526 1.00 95.25 86 ALA A C 1
ATOM 652 O O . ALA A 1 86 ? -15.257 -3.092 16.400 1.00 95.25 86 ALA A O 1
ATOM 653 N N . LEU A 1 87 ? -13.128 -2.823 15.723 1.00 95.12 87 LEU A N 1
ATOM 654 C CA . LEU A 1 87 ? -12.553 -3.200 17.013 1.00 95.12 87 LEU A CA 1
ATOM 655 C C . LEU A 1 87 ? -12.932 -2.193 18.107 1.00 95.12 87 LEU A C 1
ATOM 657 O O . LEU A 1 87 ? -13.400 -2.610 19.161 1.00 95.12 87 LEU A O 1
ATOM 661 N N . GLU A 1 88 ? -12.791 -0.896 17.842 1.00 96.75 88 GLU A N 1
ATOM 662 C CA . GLU A 1 88 ? -13.115 0.170 18.799 1.00 96.75 88 GLU A CA 1
ATOM 663 C C . GLU A 1 88 ? -14.591 0.134 19.227 1.00 96.75 88 GLU A C 1
ATOM 665 O O . GLU A 1 88 ? -14.913 0.261 20.412 1.00 96.75 88 GLU A O 1
ATOM 670 N N . VAL A 1 89 ? -15.501 -0.118 18.281 1.00 97.62 89 VAL A N 1
ATOM 671 C CA . VAL A 1 89 ? -16.931 -0.299 18.573 1.00 97.62 89 VAL A CA 1
ATOM 672 C C . VAL A 1 89 ? -17.152 -1.496 19.498 1.00 97.62 89 VAL A C 1
ATOM 674 O O . VAL A 1 89 ? -17.868 -1.381 20.493 1.00 97.62 89 VAL A O 1
ATOM 677 N N . VAL A 1 90 ? -16.527 -2.641 19.210 1.00 96.69 90 VAL A N 1
ATOM 678 C CA . VAL A 1 90 ? -16.654 -3.846 20.045 1.00 96.69 90 VAL A CA 1
ATOM 679 C C . VAL A 1 90 ? -16.084 -3.615 21.444 1.00 96.69 90 VAL A C 1
ATOM 681 O O . VAL A 1 90 ? -16.727 -3.978 22.429 1.00 96.69 90 VAL A O 1
ATOM 684 N N . GLU A 1 91 ? -14.915 -2.988 21.555 1.00 96.94 91 GLU A N 1
ATOM 685 C CA . GLU A 1 91 ? -14.290 -2.656 22.840 1.00 96.94 91 GLU A CA 1
ATOM 686 C C . GLU A 1 91 ? -15.177 -1.722 23.669 1.00 96.94 91 GLU A C 1
ATOM 688 O O . GLU A 1 91 ? -15.387 -1.962 24.861 1.00 96.94 91 GLU A O 1
ATOM 693 N N . THR A 1 92 ? -15.775 -0.717 23.027 1.00 97.38 92 THR A N 1
ATOM 694 C CA . THR A 1 92 ? -16.712 0.210 23.671 1.00 97.38 92 THR A CA 1
ATOM 695 C C . THR A 1 92 ? -17.961 -0.510 24.175 1.00 97.38 92 THR A C 1
ATOM 697 O O . THR A 1 92 ? -18.355 -0.325 25.327 1.00 97.38 92 THR A O 1
ATOM 700 N N . LEU A 1 93 ? -18.564 -1.377 23.357 1.00 96.94 93 LEU A N 1
ATOM 701 C CA . LEU A 1 93 ? -19.735 -2.165 23.753 1.00 96.94 93 LEU A CA 1
ATOM 702 C C . LEU A 1 93 ? -19.416 -3.112 24.918 1.00 96.94 93 LEU A C 1
ATOM 704 O O . LEU A 1 93 ? -20.203 -3.231 25.856 1.00 96.94 93 LEU A O 1
ATOM 708 N N . MET A 1 94 ? -18.247 -3.758 24.902 1.00 96.94 94 MET A N 1
ATOM 709 C CA . MET A 1 94 ? -17.806 -4.608 26.010 1.00 96.94 94 MET A CA 1
ATOM 710 C C . MET A 1 94 ? -17.583 -3.806 27.296 1.00 96.94 94 MET A C 1
ATOM 712 O O . MET A 1 94 ? -17.931 -4.279 28.378 1.00 96.94 94 MET A O 1
ATOM 716 N N . ALA A 1 95 ? -17.019 -2.600 27.202 1.00 97.31 95 ALA A N 1
ATOM 717 C CA . ALA A 1 95 ? -16.852 -1.714 28.351 1.00 97.31 95 ALA A CA 1
ATOM 718 C C . ALA A 1 95 ? -18.207 -1.283 28.938 1.00 97.31 95 ALA A C 1
ATOM 720 O O . ALA A 1 95 ? -18.384 -1.340 30.155 1.00 97.31 95 ALA A O 1
ATOM 721 N N . GLN A 1 96 ? -19.175 -0.932 28.086 1.00 96.94 96 GLN A N 1
ATOM 722 C CA . GLN A 1 96 ? -20.537 -0.586 28.508 1.00 96.94 96 GLN A CA 1
ATOM 723 C C . GLN A 1 96 ? -21.223 -1.752 29.226 1.00 96.94 96 GLN A C 1
ATOM 725 O O . GLN A 1 96 ? -21.730 -1.563 30.327 1.00 96.94 96 GLN A O 1
ATOM 730 N N . GLN A 1 97 ? -21.154 -2.968 28.675 1.00 96.44 97 GLN A N 1
ATOM 731 C CA . GLN A 1 97 ? -21.742 -4.153 29.313 1.00 96.44 97 GLN A CA 1
ATOM 732 C C . GLN A 1 97 ? -21.119 -4.457 30.681 1.00 96.44 97 GLN A C 1
ATOM 734 O O . GLN A 1 97 ? -21.827 -4.820 31.619 1.00 96.44 97 GLN A O 1
ATOM 739 N N . ARG A 1 98 ? -19.797 -4.297 30.826 1.00 96.94 98 ARG A N 1
ATOM 740 C CA . ARG A 1 98 ? -19.118 -4.482 32.121 1.00 96.94 98 ARG A CA 1
ATOM 741 C C . ARG A 1 98 ? -19.568 -3.451 33.151 1.00 96.94 98 ARG A C 1
ATOM 743 O O . ARG A 1 98 ? -19.784 -3.800 34.307 1.00 96.94 98 ARG A O 1
ATOM 750 N N . GLU A 1 99 ? -19.714 -2.197 32.738 1.00 96.88 99 GLU A N 1
ATOM 751 C CA . GLU A 1 99 ? -20.191 -1.122 33.607 1.00 96.88 99 GLU A CA 1
ATOM 752 C C . GLU A 1 99 ? -21.661 -1.329 34.005 1.00 96.88 99 GLU A C 1
ATOM 754 O O . GLU A 1 99 ? -22.010 -1.158 35.171 1.00 96.88 99 GLU A O 1
ATOM 759 N N . GLU A 1 100 ? -22.522 -1.752 33.077 1.00 95.81 100 GLU A N 1
ATOM 760 C CA . GLU A 1 100 ? -23.917 -2.100 33.368 1.00 95.81 100 GLU A CA 1
ATOM 761 C C . GLU A 1 100 ? -24.024 -3.264 34.354 1.00 95.81 100 GLU A C 1
ATOM 763 O O . GLU A 1 100 ? -24.781 -3.169 35.324 1.00 95.81 100 GLU A O 1
ATOM 768 N N . ALA A 1 101 ? -23.223 -4.316 34.160 1.00 96.25 101 ALA A N 1
ATOM 769 C CA . ALA A 1 101 ? -23.154 -5.446 35.079 1.00 96.25 101 ALA A CA 1
ATOM 770 C C . ALA A 1 101 ? -22.712 -5.004 36.483 1.00 96.25 101 ALA A C 1
ATOM 772 O O . ALA A 1 101 ? -23.354 -5.380 37.465 1.00 96.25 101 ALA A O 1
ATOM 773 N N . ARG A 1 102 ? -21.689 -4.138 36.584 1.00 96.31 102 ARG A N 1
ATOM 774 C CA . ARG A 1 102 ? -21.238 -3.578 37.870 1.00 96.31 102 ARG A CA 1
ATOM 775 C C . ARG A 1 102 ? -22.352 -2.785 38.553 1.00 96.31 102 ARG A C 1
ATOM 777 O O . ARG A 1 102 ? -22.645 -3.013 39.720 1.00 96.31 102 ARG A O 1
ATOM 784 N N . ARG A 1 103 ? -23.038 -1.907 37.815 1.00 95.62 103 ARG A N 1
ATOM 785 C CA . ARG A 1 103 ? -24.165 -1.114 38.341 1.00 95.62 103 ARG A CA 1
ATOM 786 C C . ARG A 1 103 ? -25.345 -1.971 38.774 1.00 95.62 103 ARG A C 1
ATOM 788 O O . ARG A 1 103 ? 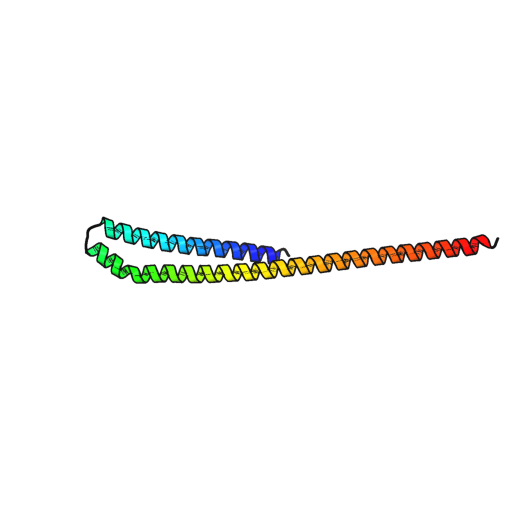-26.129 -1.565 39.628 1.00 95.62 103 ARG A O 1
ATOM 795 N N . GLU A 1 104 ? -25.574 -3.107 38.126 1.00 96.31 104 GLU A N 1
ATOM 796 C CA . GLU A 1 104 ? -26.629 -4.027 38.540 1.00 96.31 104 GLU A CA 1
ATOM 797 C C . GLU A 1 104 ? -26.254 -4.785 39.815 1.00 96.31 104 GLU A C 1
ATOM 799 O O . GLU A 1 104 ? -27.101 -4.946 40.694 1.00 96.31 104 GLU A O 1
ATOM 804 N N . GLU A 1 105 ? -24.992 -5.185 39.957 1.00 95.94 105 GLU A N 1
ATOM 805 C CA . GLU A 1 105 ? -24.473 -5.780 41.187 1.00 95.94 105 GLU A CA 1
ATOM 806 C C . GLU A 1 105 ? -24.548 -4.801 42.367 1.00 95.94 105 GLU A C 1
ATOM 808 O O . GLU A 1 105 ? -25.135 -5.141 43.395 1.00 95.94 105 GLU A O 1
ATOM 813 N N . GLU A 1 106 ? -24.098 -3.556 42.178 1.00 94.69 106 GLU A N 1
ATOM 814 C CA . GLU A 1 106 ? -24.217 -2.469 43.161 1.00 94.69 106 GLU A CA 1
ATOM 815 C C . GLU A 1 106 ? -25.682 -2.245 43.580 1.00 94.69 106 GLU A C 1
ATOM 817 O O . GLU A 1 106 ? -25.997 -2.181 44.770 1.00 94.69 106 GLU A O 1
ATOM 822 N N . ARG A 1 107 ? -26.617 -2.204 42.616 1.00 95.06 107 ARG A N 1
ATOM 823 C CA . ARG A 1 107 ? -28.059 -2.074 42.902 1.00 95.06 107 ARG A CA 1
ATOM 824 C C . ARG A 1 107 ? -28.603 -3.253 43.707 1.00 95.06 107 ARG A C 1
ATOM 826 O O . ARG A 1 107 ? -29.403 -3.045 44.619 1.00 95.06 107 ARG A O 1
ATOM 833 N N . ARG A 1 108 ? -28.198 -4.484 43.381 1.00 94.75 108 ARG A N 1
ATOM 834 C CA . ARG A 1 108 ? -28.617 -5.688 44.118 1.00 94.75 108 ARG A CA 1
ATOM 835 C C . ARG A 1 108 ? -28.068 -5.686 45.540 1.00 94.75 108 ARG A C 1
ATOM 837 O O . ARG A 1 108 ? -28.781 -6.078 46.459 1.00 94.75 108 ARG A O 1
ATOM 844 N N . GLU A 1 109 ? -26.826 -5.259 45.732 1.00 91.50 109 GLU A N 1
ATOM 845 C CA . GLU A 1 109 ? -26.227 -5.143 47.060 1.00 91.50 109 GLU A CA 1
ATOM 846 C C . GLU A 1 109 ? -26.936 -4.078 47.901 1.00 91.50 109 GLU A C 1
ATOM 848 O O . GLU A 1 109 ? -27.323 -4.351 49.038 1.00 91.50 109 GLU A O 1
ATOM 853 N N . GLN A 1 110 ? -27.223 -2.916 47.316 1.00 91.38 110 GLN A N 1
ATOM 854 C CA . GLN A 1 110 ? -27.945 -1.846 47.997 1.00 91.38 110 GLN A CA 1
ATOM 855 C C . GLN A 1 110 ? -29.362 -2.272 48.410 1.00 91.38 110 GLN A C 1
ATOM 857 O O . GLN A 1 110 ? -29.753 -2.058 49.554 1.00 91.38 110 GLN A O 1
ATOM 862 N N . GLN A 1 111 ? -30.089 -2.985 47.541 1.00 92.81 111 GLN A N 1
ATOM 863 C CA . GLN A 1 111 ? -31.392 -3.568 47.888 1.00 92.81 111 GLN A CA 1
ATOM 864 C C . GLN A 1 111 ? -31.308 -4.542 49.072 1.00 92.81 111 GLN A C 1
ATOM 866 O O . GLN A 1 111 ? -32.163 -4.511 49.956 1.00 92.81 111 GLN A O 1
ATOM 871 N N . ARG A 1 112 ? -30.269 -5.389 49.130 1.00 91.88 112 ARG A N 1
ATOM 872 C CA . ARG A 1 112 ? -30.065 -6.301 50.270 1.00 91.88 112 ARG A CA 1
ATOM 873 C C . ARG A 1 112 ? -29.805 -5.535 51.565 1.00 91.88 112 ARG A C 1
ATOM 875 O O . ARG A 1 112 ? -30.331 -5.926 52.606 1.00 91.88 112 ARG A O 1
ATOM 882 N N . LEU A 1 113 ? -28.999 -4.473 51.515 1.00 90.38 113 LEU A N 1
ATOM 883 C CA . LEU A 1 113 ? -28.725 -3.627 52.677 1.00 90.38 113 LEU A CA 1
ATOM 884 C C . LEU A 1 113 ? -30.001 -2.928 53.163 1.00 90.38 113 LEU A C 1
ATOM 886 O O . LEU A 1 113 ? -30.313 -3.006 54.351 1.00 90.38 113 LEU A O 1
ATOM 890 N N . ASP A 1 114 ? -30.781 -2.335 52.260 1.00 90.69 114 ASP A N 1
ATOM 891 C CA . ASP A 1 114 ? -32.052 -1.679 52.591 1.00 90.69 114 ASP A CA 1
ATOM 892 C C . ASP A 1 114 ? -33.052 -2.652 53.243 1.00 90.69 114 ASP A C 1
ATOM 894 O O . ASP A 1 114 ? -33.706 -2.319 54.239 1.00 90.69 114 ASP A O 1
ATOM 898 N N . ASP A 1 115 ? -33.143 -3.881 52.729 1.00 85.75 115 ASP A N 1
ATOM 899 C CA . ASP A 1 115 ? -33.988 -4.937 53.293 1.00 85.75 115 ASP A CA 1
ATOM 900 C C . ASP A 1 115 ? -33.550 -5.352 54.705 1.00 85.75 115 ASP A C 1
ATOM 902 O O . ASP A 1 115 ? -34.398 -5.593 55.574 1.00 85.75 115 ASP A O 1
ATOM 906 N N . LEU A 1 116 ? -32.239 -5.432 54.955 1.00 84.88 116 LEU A N 1
ATOM 907 C CA . LEU A 1 116 ? -31.688 -5.725 56.281 1.00 84.88 116 LEU A CA 1
ATOM 908 C C . LEU A 1 116 ? -31.992 -4.595 57.271 1.00 84.88 116 LEU A C 1
ATOM 910 O O . LEU A 1 116 ? -32.446 -4.870 58.382 1.00 84.88 116 LEU A O 1
ATOM 914 N N . TRP A 1 117 ? -31.830 -3.335 56.862 1.00 81.94 117 TRP A N 1
ATOM 915 C CA . TRP A 1 117 ? -32.163 -2.169 57.687 1.00 81.94 117 TRP A CA 1
ATOM 916 C C . TRP A 1 117 ? -33.658 -2.107 58.026 1.00 81.94 117 TRP A C 1
ATOM 918 O O . TRP A 1 117 ? -34.026 -1.903 59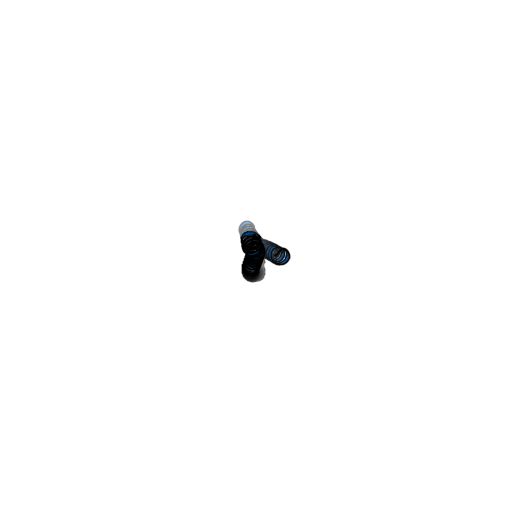.185 1.00 81.94 117 TRP A O 1
ATOM 928 N N . ARG A 1 118 ? -34.542 -2.367 57.053 1.00 77.31 118 ARG A N 1
ATOM 929 C CA . ARG A 1 118 ? -35.998 -2.425 57.284 1.00 77.31 118 ARG A CA 1
ATOM 930 C C . ARG A 1 118 ? -36.425 -3.543 58.231 1.00 77.31 118 ARG A C 1
ATOM 932 O O . ARG A 1 118 ? -37.424 -3.384 58.933 1.00 77.31 118 ARG A O 1
ATOM 939 N N . LYS A 1 119 ? -35.718 -4.676 58.237 1.00 71.81 119 LYS A N 1
ATOM 940 C CA . LYS A 1 119 ? -35.998 -5.802 59.143 1.00 71.81 119 LYS A CA 1
ATOM 941 C C . LYS A 1 119 ? -35.390 -5.599 60.535 1.00 71.81 119 LYS A C 1
ATOM 943 O O . LYS A 1 119 ? -36.013 -6.007 61.508 1.00 71.81 119 LYS A O 1
ATOM 948 N N . GLY A 1 120 ? -34.234 -4.942 60.637 1.00 60.31 120 GLY A N 1
ATOM 949 C CA . GLY A 1 120 ? -33.563 -4.635 61.905 1.00 60.31 120 GLY A CA 1
ATOM 950 C C . GLY A 1 120 ? -34.194 -3.489 62.706 1.00 60.31 120 GLY A C 1
ATOM 951 O O . GLY A 1 120 ? -34.110 -3.494 63.926 1.00 60.31 120 GLY A O 1
ATOM 952 N N . GLY A 1 121 ? -34.879 -2.542 62.055 1.00 55.38 121 GLY A N 1
ATOM 953 C CA . GLY A 1 121 ? -35.567 -1.420 62.718 1.00 55.38 121 GLY A CA 1
ATOM 954 C C . GLY A 1 121 ? -36.953 -1.733 63.308 1.00 55.38 121 GLY A C 1
ATOM 955 O O . GLY A 1 121 ? -37.666 -0.808 63.684 1.00 55.38 121 GLY A O 1
ATOM 956 N N . LYS A 1 122 ? -37.371 -3.007 63.337 1.00 51.53 122 LYS A N 1
ATOM 957 C CA . LYS A 1 122 ? -38.642 -3.471 63.935 1.00 51.53 122 LYS A CA 1
ATOM 958 C C . LYS A 1 122 ? -38.463 -4.227 65.266 1.00 51.53 122 LYS A C 1
ATOM 960 O O . LYS A 1 122 ? -39.389 -4.926 65.677 1.00 51.53 122 LYS A O 1
ATOM 965 N N . ALA A 1 123 ? -37.300 -4.117 65.904 1.00 49.88 123 ALA A N 1
ATOM 966 C CA . ALA A 1 123 ? -37.071 -4.543 67.288 1.00 49.88 123 ALA A CA 1
ATOM 967 C C . ALA A 1 123 ? -37.200 -3.337 68.226 1.00 49.88 123 ALA A C 1
ATOM 969 O O . ALA A 1 123 ? -37.768 -3.519 69.323 1.00 49.88 123 ALA A O 1
#